Protein AF-A0AA40WFR8-F1 (afdb_monomer)

Foldseek 3Di:
DDPLLVCLLVLVLVVNVVVCVVPVVLQCDADPVRDGSLRSSVVSVNLVSNCVSLVPRPDHDPVSCVSNVND

Mean predicted aligned error: 2.3 Å

pLDDT: mean 95.66, std 6.09, range [62.16, 98.62]

Structure (mmCIF, N/CA/C/O backbone):
data_AF-A0AA40WFR8-F1
#
_entry.id   AF-A0AA40WFR8-F1
#
loop_
_atom_site.group_PDB
_atom_site.id
_atom_site.type_symbol
_atom_site.label_atom_id
_atom_site.label_alt_id
_atom_site.label_comp_id
_atom_site.label_asym_id
_atom_site.label_entity_id
_atom_site.label_seq_id
_atom_site.pdbx_PDB_ins_code
_atom_site.Cartn_x
_atom_site.Cartn_y
_atom_site.Cartn_z
_atom_site.occupancy
_atom_site.B_iso_or_equiv
_atom_site.auth_seq_id
_atom_site.auth_comp_id
_atom_site.auth_asym_id
_atom_site.auth_atom_id
_atom_site.pdbx_PDB_model_num
ATOM 1 N N . MET A 1 1 ? 0.663 13.531 7.700 1.00 65.31 1 MET A N 1
ATOM 2 C CA . MET A 1 1 ? 0.403 12.273 6.966 1.00 65.31 1 MET A CA 1
ATOM 3 C C . MET A 1 1 ? -0.005 12.600 5.536 1.00 65.31 1 MET A C 1
ATOM 5 O O . MET A 1 1 ? -0.972 13.333 5.354 1.00 65.31 1 MET A O 1
ATOM 9 N N . GLU A 1 2 ? 0.763 12.117 4.560 1.00 87.38 2 GLU A N 1
ATOM 10 C CA . GLU A 1 2 ? 0.562 12.328 3.117 1.00 87.38 2 GLU A CA 1
ATOM 11 C C . GLU A 1 2 ? -0.785 11.762 2.615 1.00 87.38 2 GLU A C 1
ATOM 13 O O . GLU A 1 2 ? -1.362 10.862 3.233 1.00 87.38 2 GLU A O 1
ATOM 18 N N . GLU A 1 3 ? -1.297 12.279 1.492 1.00 96.94 3 GLU A N 1
ATOM 19 C CA . GLU A 1 3 ? -2.625 11.929 0.957 1.00 96.94 3 GLU A CA 1
ATOM 20 C C . GLU A 1 3 ? -2.787 10.422 0.678 1.00 96.94 3 GLU A C 1
ATOM 22 O O . GLU A 1 3 ? -3.859 9.860 0.922 1.00 96.94 3 GLU A O 1
ATOM 27 N N . ILE A 1 4 ? -1.729 9.751 0.207 1.00 97.88 4 ILE A N 1
ATOM 28 C CA . ILE A 1 4 ? -1.748 8.310 -0.080 1.00 97.88 4 ILE A CA 1
ATOM 29 C C . ILE A 1 4 ? -2.049 7.482 1.176 1.00 97.88 4 ILE A C 1
ATOM 31 O O . ILE A 1 4 ? -2.934 6.624 1.152 1.00 97.88 4 ILE A O 1
ATOM 35 N N . PHE A 1 5 ? -1.406 7.792 2.303 1.00 98.31 5 PHE A N 1
ATOM 36 C CA . PHE A 1 5 ? -1.618 7.080 3.565 1.00 98.31 5 PHE A CA 1
ATOM 37 C C . PHE A 1 5 ? -3.010 7.349 4.147 1.00 98.31 5 PHE A C 1
ATOM 39 O O . PHE A 1 5 ? -3.648 6.431 4.661 1.00 98.31 5 PHE A O 1
ATOM 46 N N . GLN A 1 6 ? -3.543 8.565 3.987 1.00 98.12 6 GLN A N 1
ATOM 47 C CA . GLN A 1 6 ? -4.931 8.867 4.362 1.00 98.12 6 GLN A CA 1
ATOM 48 C C . GLN A 1 6 ? -5.938 8.058 3.529 1.00 98.12 6 GLN A C 1
ATOM 50 O O . GLN A 1 6 ? -6.909 7.521 4.069 1.00 98.12 6 GLN A O 1
ATOM 55 N N . ALA A 1 7 ? -5.709 7.944 2.215 1.00 98.50 7 ALA A N 1
ATOM 56 C CA . ALA A 1 7 ? -6.553 7.143 1.332 1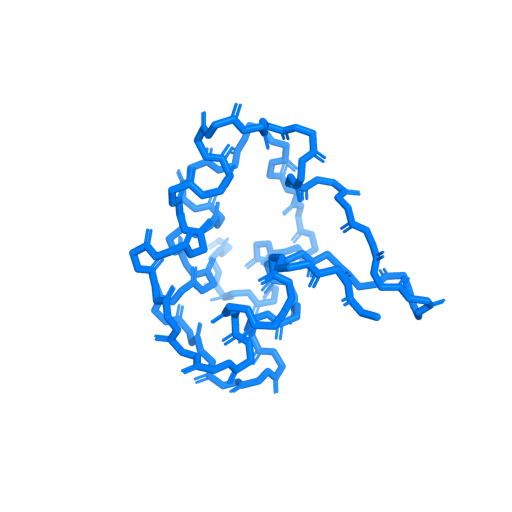.00 98.50 7 ALA A CA 1
ATOM 57 C C . ALA A 1 7 ? -6.524 5.657 1.724 1.00 98.50 7 ALA A C 1
ATOM 59 O O . ALA A 1 7 ? -7.579 5.021 1.782 1.00 98.50 7 ALA A O 1
ATOM 60 N N . ILE A 1 8 ? -5.342 5.126 2.050 1.00 98.56 8 ILE A N 1
ATOM 61 C CA . ILE A 1 8 ? -5.166 3.746 2.513 1.00 98.56 8 ILE A CA 1
ATOM 62 C C . ILE A 1 8 ? -5.885 3.514 3.847 1.00 98.56 8 ILE A C 1
ATOM 64 O O . ILE A 1 8 ? -6.723 2.617 3.930 1.00 98.56 8 ILE A O 1
ATOM 68 N N . ALA A 1 9 ? -5.620 4.337 4.867 1.00 97.94 9 ALA A N 1
ATOM 69 C CA . ALA A 1 9 ? -6.246 4.203 6.184 1.00 97.94 9 ALA A CA 1
ATOM 70 C C . ALA A 1 9 ? -7.782 4.249 6.091 1.00 97.94 9 ALA A C 1
ATOM 72 O O . ALA A 1 9 ? -8.479 3.459 6.730 1.00 97.94 9 ALA A O 1
ATOM 73 N N . GLY A 1 10 ? -8.311 5.120 5.223 1.00 98.00 10 GLY A N 1
ATOM 74 C CA . GLY A 1 10 ? -9.742 5.239 4.946 1.00 98.00 10 GLY A CA 1
ATOM 75 C C . GLY A 1 10 ? -10.343 4.127 4.075 1.00 98.00 10 GLY A C 1
ATOM 76 O O . GLY A 1 10 ? -11.544 4.157 3.824 1.00 98.00 10 GLY A O 1
ATOM 77 N N . GLY A 1 11 ? -9.557 3.160 3.586 1.00 98.25 11 GLY A N 1
ATOM 78 C CA . GLY A 1 11 ? -10.046 2.087 2.710 1.00 98.25 11 GLY A CA 1
ATOM 79 C C . GLY A 1 11 ? -10.436 2.547 1.298 1.00 98.25 11 GLY A C 1
ATOM 80 O O . GLY A 1 11 ? -11.173 1.856 0.598 1.00 98.25 11 GLY A O 1
ATOM 81 N N . GLN A 1 12 ? -9.960 3.712 0.855 1.00 98.56 12 GLN A N 1
ATOM 82 C CA . GLN A 1 12 ? -10.304 4.301 -0.440 1.00 98.56 12 GLN A CA 1
ATOM 83 C C . GLN A 1 12 ? -9.455 3.686 -1.567 1.00 98.56 12 GLN A C 1
ATOM 85 O O . GLN A 1 12 ? -8.624 4.374 -2.164 1.00 98.56 12 GLN A O 1
ATOM 90 N N . LYS A 1 13 ? -9.656 2.392 -1.873 1.00 98.50 13 LYS A N 1
ATOM 91 C CA . LYS A 1 13 ? -8.833 1.618 -2.830 1.00 98.50 13 LYS A CA 1
ATOM 92 C C . LYS A 1 13 ? -8.615 2.351 -4.157 1.00 98.50 13 LYS A C 1
ATOM 94 O O . LYS A 1 13 ? -7.476 2.602 -4.533 1.00 98.50 13 LYS A O 1
ATOM 99 N N . SER A 1 14 ? -9.684 2.764 -4.840 1.00 98.44 14 SER A N 1
ATOM 100 C CA . SER A 1 14 ? -9.575 3.441 -6.144 1.00 98.44 14 SER A CA 1
ATOM 101 C C . SER A 1 14 ? -8.763 4.735 -6.079 1.00 98.44 14 SER A C 1
ATOM 103 O O . SER A 1 14 ? -8.003 5.027 -7.000 1.00 98.44 14 SER A O 1
ATOM 105 N N . LYS A 1 15 ? -8.887 5.493 -4.981 1.00 98.62 15 LYS A N 1
ATOM 106 C CA . LYS A 1 15 ? -8.108 6.714 -4.767 1.00 98.62 15 LYS A CA 1
ATOM 107 C C . LYS A 1 15 ? -6.632 6.381 -4.561 1.00 98.62 15 LYS A C 1
ATOM 109 O O . LYS A 1 15 ? -5.800 6.949 -5.256 1.00 98.62 15 LYS A O 1
ATOM 114 N N . ALA A 1 16 ? -6.316 5.439 -3.670 1.00 98.50 16 ALA A N 1
ATOM 115 C CA . ALA A 1 16 ? -4.938 5.028 -3.398 1.00 98.50 16 ALA A CA 1
ATOM 116 C C . ALA A 1 16 ? -4.224 4.544 -4.672 1.00 98.50 16 ALA A C 1
ATOM 118 O O . ALA A 1 16 ? -3.142 5.023 -5.001 1.00 98.50 16 ALA A O 1
ATOM 119 N N . ILE A 1 17 ? -4.873 3.675 -5.452 1.00 98.44 17 ILE A N 1
ATOM 120 C CA . ILE A 1 17 ? -4.319 3.178 -6.718 1.00 98.44 17 ILE A CA 1
ATOM 121 C C . ILE A 1 17 ? -4.207 4.289 -7.769 1.00 98.44 17 ILE A C 1
ATOM 123 O O . ILE A 1 17 ? -3.232 4.335 -8.515 1.00 98.44 17 ILE A O 1
ATOM 127 N N . GLY A 1 18 ? -5.177 5.205 -7.829 1.00 98.50 18 GLY A N 1
ATOM 128 C CA . GLY A 1 18 ? -5.119 6.363 -8.721 1.00 98.50 18 GLY A CA 1
ATOM 129 C C . GLY A 1 18 ? -3.940 7.291 -8.415 1.00 98.50 18 GLY A C 1
ATOM 130 O O . GLY A 1 18 ? -3.271 7.740 -9.343 1.00 98.50 18 GLY A O 1
ATOM 131 N N . LEU A 1 19 ? -3.654 7.534 -7.132 1.00 98.44 19 LEU A N 1
ATOM 132 C CA . LEU A 1 19 ? -2.495 8.315 -6.689 1.00 98.44 19 LEU A CA 1
ATOM 133 C C . LEU A 1 19 ? -1.182 7.650 -7.124 1.00 98.44 19 LEU A C 1
ATOM 135 O O . LEU A 1 19 ? -0.372 8.302 -7.770 1.00 98.44 19 LEU A O 1
ATOM 139 N N . LEU A 1 20 ? -1.025 6.349 -6.863 1.00 97.81 20 LEU A N 1
ATOM 140 C CA . LEU A 1 20 ? 0.174 5.580 -7.225 1.00 97.81 20 LEU A CA 1
ATOM 141 C C . LEU A 1 20 ? 0.415 5.511 -8.740 1.00 97.81 20 LEU A C 1
ATOM 143 O O . LEU A 1 20 ? 1.546 5.601 -9.203 1.00 97.81 20 LEU A O 1
ATOM 147 N N . LYS A 1 21 ? -0.649 5.377 -9.539 1.00 97.25 21 LYS A N 1
ATOM 148 C CA . LYS A 1 21 ? -0.537 5.404 -11.007 1.00 97.25 21 LYS A CA 1
ATOM 149 C C . LYS A 1 21 ? -0.162 6.784 -11.540 1.00 97.25 21 LYS A C 1
ATOM 151 O O . LYS A 1 21 ? 0.493 6.875 -12.573 1.00 97.25 21 LYS A O 1
ATOM 156 N N . ARG A 1 22 ? -0.621 7.848 -10.875 1.00 97.69 22 ARG A N 1
ATOM 157 C CA . ARG A 1 22 ? -0.315 9.233 -11.250 1.00 97.69 22 ARG A CA 1
ATOM 158 C C . ARG A 1 22 ? 1.115 9.610 -10.879 1.00 97.69 22 ARG A C 1
ATOM 160 O O . ARG A 1 22 ? 1.749 10.343 -11.629 1.00 97.69 22 ARG A O 1
ATOM 167 N N . ASP A 1 23 ? 1.591 9.120 -9.743 1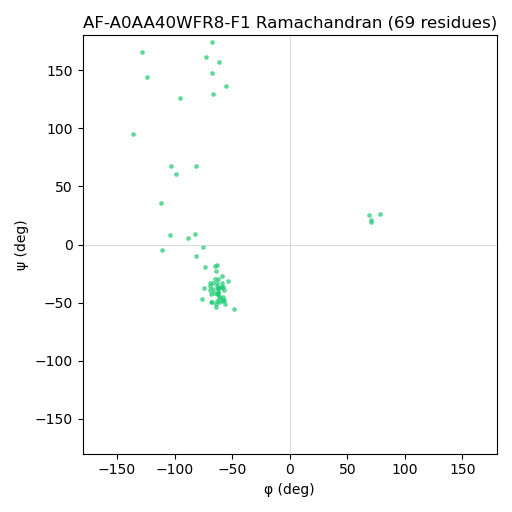.00 97.25 23 ASP A N 1
ATOM 168 C CA . ASP A 1 23 ? 2.935 9.363 -9.240 1.00 97.25 23 ASP A CA 1
ATOM 169 C C . ASP A 1 23 ? 3.555 8.061 -8.703 1.00 97.25 23 ASP A C 1
ATOM 171 O O . ASP A 1 23 ? 3.333 7.694 -7.545 1.00 97.25 23 ASP A O 1
ATOM 175 N N . PRO A 1 24 ? 4.346 7.359 -9.534 1.00 96.12 24 PRO A N 1
ATOM 176 C CA . PRO A 1 24 ? 5.019 6.131 -9.127 1.00 96.12 24 PRO A CA 1
ATOM 177 C C . PRO A 1 24 ? 6.042 6.312 -7.998 1.00 96.12 24 PRO A C 1
ATOM 179 O O . PRO A 1 24 ? 6.387 5.333 -7.344 1.00 96.12 24 PRO A O 1
ATOM 182 N N . SER A 1 25 ? 6.521 7.530 -7.711 1.00 95.94 25 SER A N 1
ATOM 183 C CA . SER A 1 25 ? 7.446 7.729 -6.584 1.00 95.94 25 SER A CA 1
ATOM 184 C C . SER A 1 25 ? 6.787 7.416 -5.234 1.00 95.94 25 SER A C 1
ATOM 186 O O . SER A 1 25 ? 7.462 7.017 -4.284 1.00 95.94 25 SER A O 1
ATOM 188 N N . LEU A 1 26 ? 5.452 7.486 -5.179 1.00 97.31 26 LEU A N 1
ATOM 189 C CA . LEU A 1 26 ? 4.663 7.165 -3.995 1.00 97.31 26 LEU A CA 1
ATOM 190 C C . LEU A 1 26 ? 4.746 5.689 -3.589 1.00 97.31 26 LEU A C 1
ATOM 192 O O . LEU A 1 26 ? 4.442 5.391 -2.442 1.00 97.31 26 LEU A O 1
ATOM 196 N N . PHE A 1 27 ? 5.172 4.761 -4.459 1.00 97.12 27 PHE A N 1
ATOM 197 C CA . PHE A 1 27 ? 5.404 3.366 -4.044 1.00 97.12 27 PHE A CA 1
ATOM 198 C C . PHE A 1 27 ? 6.505 3.248 -2.985 1.00 97.12 27 PHE A C 1
ATOM 200 O O . PHE A 1 27 ? 6.444 2.351 -2.148 1.00 97.12 27 PHE A O 1
ATOM 207 N N . GLN A 1 28 ? 7.476 4.162 -3.013 1.00 95.25 28 GLN A N 1
ATOM 208 C CA . GLN A 1 28 ? 8.600 4.221 -2.081 1.00 95.25 28 GLN A CA 1
ATOM 209 C C . GLN A 1 28 ? 8.436 5.329 -1.031 1.00 95.25 28 GLN A C 1
ATOM 211 O O . GLN A 1 28 ? 9.378 5.600 -0.285 1.00 95.25 28 GLN A O 1
ATOM 216 N N . SER A 1 29 ? 7.270 5.987 -0.954 1.00 96.25 29 SER A N 1
ATOM 217 C CA . SER A 1 29 ? 7.037 6.962 0.110 1.00 96.25 29 SER A CA 1
ATOM 218 C C . SER A 1 29 ? 6.961 6.261 1.464 1.00 96.25 29 SER A C 1
ATOM 220 O O . SER A 1 29 ? 6.542 5.109 1.579 1.00 96.25 29 SER A O 1
ATOM 222 N N . LEU A 1 30 ? 7.406 6.955 2.505 1.00 96.56 30 LEU A N 1
ATOM 223 C CA . LEU A 1 30 ? 7.507 6.402 3.847 1.00 96.56 30 LEU A CA 1
ATOM 224 C C . LEU A 1 30 ? 6.715 7.269 4.817 1.00 96.56 30 LEU A C 1
ATOM 226 O O . LEU A 1 30 ? 6.702 8.498 4.706 1.00 96.56 30 LEU A O 1
ATOM 230 N N . THR A 1 31 ? 6.081 6.634 5.799 1.00 96.69 31 THR A N 1
ATOM 231 C CA . THR A 1 31 ? 5.631 7.354 6.995 1.00 96.69 31 THR A CA 1
ATOM 232 C C . THR A 1 31 ? 6.829 7.832 7.823 1.00 96.69 31 THR A C 1
ATOM 234 O O . THR A 1 31 ? 7.977 7.478 7.545 1.00 96.69 31 THR A O 1
ATOM 237 N N . GLU A 1 32 ? 6.574 8.611 8.876 1.00 94.94 32 GLU A N 1
ATOM 238 C CA . GLU A 1 32 ? 7.615 9.048 9.820 1.00 94.94 32 GLU A CA 1
ATOM 239 C C . GLU A 1 32 ? 8.327 7.856 10.491 1.00 94.94 32 GLU A C 1
ATOM 241 O O . GLU A 1 32 ? 9.502 7.942 10.835 1.00 94.94 32 GLU A O 1
ATOM 246 N N . GLU A 1 33 ? 7.642 6.717 10.608 1.00 94.62 33 GLU A N 1
ATOM 247 C CA . GLU A 1 33 ? 8.159 5.451 11.134 1.00 94.62 33 GLU A CA 1
ATOM 248 C C . GLU A 1 33 ? 8.822 4.559 10.067 1.00 94.62 33 GLU A C 1
ATOM 250 O O . GLU A 1 33 ? 9.195 3.424 10.362 1.00 94.62 33 GLU A O 1
ATOM 255 N N . GLY A 1 34 ? 8.967 5.035 8.826 1.00 95.38 34 GLY A N 1
ATOM 256 C CA . GLY A 1 34 ? 9.620 4.281 7.754 1.00 95.38 34 GLY A CA 1
ATOM 257 C C . GLY A 1 34 ? 8.747 3.194 7.116 1.00 95.38 34 GLY A C 1
ATOM 258 O O . GLY A 1 34 ? 9.278 2.204 6.619 1.00 95.38 34 GLY A O 1
ATOM 259 N N . ILE A 1 35 ? 7.417 3.337 7.142 1.00 96.38 35 ILE A N 1
ATOM 260 C CA . ILE A 1 35 ? 6.486 2.313 6.642 1.00 96.38 35 ILE A CA 1
ATOM 261 C C . ILE A 1 35 ? 6.079 2.617 5.193 1.00 96.38 35 ILE A C 1
ATOM 263 O O . ILE A 1 35 ? 5.572 3.702 4.907 1.00 96.38 35 ILE A O 1
ATOM 267 N N . THR A 1 36 ? 6.251 1.642 4.293 1.00 97.31 36 THR A N 1
ATOM 268 C CA . THR A 1 36 ? 5.834 1.732 2.879 1.00 97.31 36 THR A CA 1
ATOM 269 C C . THR A 1 36 ? 4.307 1.642 2.729 1.00 97.31 36 THR A C 1
ATOM 271 O O . THR A 1 36 ? 3.629 1.116 3.617 1.00 97.31 36 THR A O 1
ATOM 274 N N . PRO A 1 37 ? 3.708 2.065 1.597 1.00 97.94 37 PRO A N 1
ATOM 275 C CA . PRO A 1 37 ? 2.265 1.935 1.372 1.00 97.94 37 PRO A CA 1
ATOM 276 C C . PRO A 1 37 ? 1.755 0.487 1.431 1.00 97.94 37 PRO A C 1
ATOM 278 O O . PRO A 1 37 ? 0.631 0.244 1.887 1.00 97.94 37 PRO A O 1
ATOM 281 N N . VAL A 1 38 ? 2.568 -0.486 1.000 1.00 98.06 38 VAL A N 1
ATOM 282 C CA . VAL A 1 38 ? 2.227 -1.918 1.067 1.00 98.06 38 VAL A CA 1
ATOM 283 C C . VAL A 1 38 ? 2.095 -2.361 2.522 1.00 98.06 38 VAL A C 1
ATOM 285 O O . VAL A 1 38 ? 1.059 -2.907 2.906 1.00 98.06 38 VAL A O 1
ATOM 288 N N . LEU A 1 39 ? 3.095 -2.075 3.358 1.00 97.81 39 LEU A N 1
ATOM 289 C CA . LEU A 1 39 ? 3.070 -2.459 4.770 1.00 97.81 39 LEU A CA 1
ATOM 290 C C . LEU A 1 39 ? 2.029 -1.662 5.561 1.00 97.81 39 LEU A C 1
ATOM 292 O O . LEU A 1 39 ? 1.308 -2.224 6.382 1.00 97.81 39 LEU A O 1
ATOM 296 N N . PHE A 1 40 ? 1.877 -0.371 5.267 1.00 98.25 40 PHE A N 1
ATOM 297 C CA . PHE A 1 40 ? 0.893 0.484 5.922 1.00 98.25 40 PHE A CA 1
ATOM 298 C C . PHE A 1 40 ? -0.536 -0.016 5.673 1.00 98.25 40 PHE A C 1
ATOM 300 O O . PHE A 1 40 ? -1.323 -0.157 6.609 1.00 98.25 40 PHE A O 1
ATOM 307 N N . SER A 1 41 ? -0.875 -0.356 4.425 1.00 98.38 41 SER A N 1
ATOM 308 C CA . SER A 1 41 ? -2.185 -0.939 4.098 1.00 98.38 41 SER A CA 1
ATOM 309 C C . SER A 1 41 ? -2.414 -2.288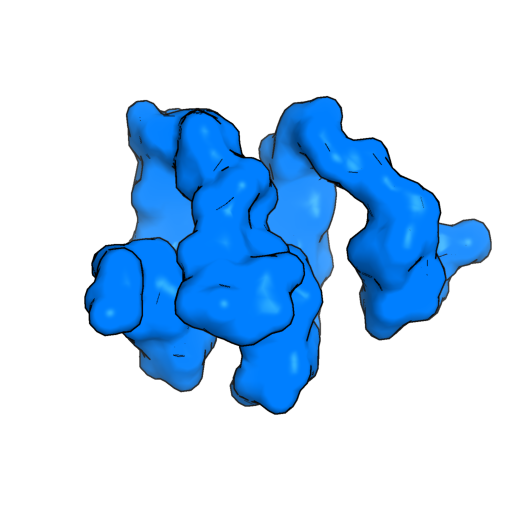 4.778 1.00 98.38 41 SER A C 1
ATOM 311 O O . SER A 1 41 ? -3.522 -2.538 5.256 1.00 98.38 41 SER A O 1
ATOM 313 N N . LEU A 1 42 ? -1.379 -3.122 4.890 1.00 98.06 42 LEU A N 1
ATOM 314 C CA . LEU A 1 42 ? -1.459 -4.388 5.612 1.00 98.06 42 LEU A CA 1
ATOM 315 C C . LEU A 1 42 ? -1.743 -4.172 7.109 1.00 98.06 42 LEU A C 1
ATOM 317 O O . LEU A 1 42 ? -2.676 -4.771 7.642 1.00 98.06 42 LEU A O 1
ATOM 321 N N . TYR A 1 43 ? -1.010 -3.273 7.772 1.00 96.94 43 TYR A N 1
ATOM 322 C CA . TYR A 1 43 ? -1.180 -2.978 9.202 1.00 96.94 43 TYR A CA 1
ATOM 323 C C . TYR A 1 43 ? -2.537 -2.352 9.538 1.00 96.94 43 TYR A C 1
ATOM 325 O O . TYR A 1 43 ? -3.084 -2.601 10.609 1.00 96.94 43 TYR A O 1
ATOM 333 N N . TYR A 1 44 ? -3.13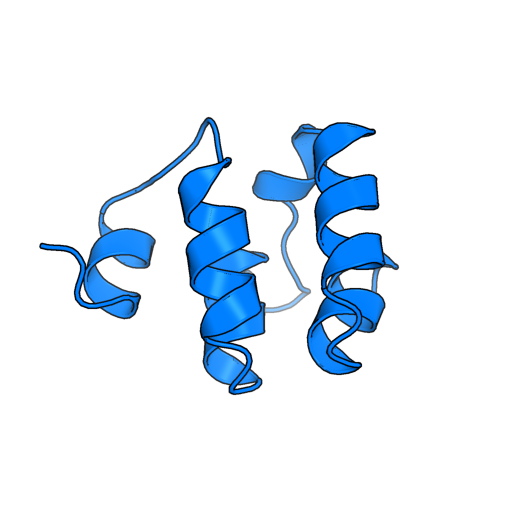2 -1.610 8.603 1.00 97.44 44 TYR A N 1
ATOM 334 C CA . TYR A 1 44 ? -4.494 -1.079 8.729 1.00 97.44 44 TYR A CA 1
ATOM 335 C C . TYR A 1 44 ? -5.593 -2.091 8.347 1.00 97.44 44 TYR A C 1
ATOM 337 O O . TYR A 1 44 ? -6.769 -1.726 8.236 1.00 97.44 44 TYR A O 1
ATOM 345 N N . GLY A 1 45 ? -5.237 -3.361 8.124 1.00 97.88 45 GLY A N 1
ATOM 346 C CA . GLY A 1 45 ? -6.180 -4.433 7.801 1.00 97.88 45 GLY A CA 1
ATOM 347 C C . GLY A 1 45 ? -6.794 -4.323 6.403 1.00 97.88 45 GLY A C 1
ATOM 348 O O . GLY A 1 45 ? -7.863 -4.877 6.154 1.00 97.88 45 GLY A O 1
ATOM 349 N N . LYS A 1 46 ? -6.153 -3.595 5.482 1.00 98.50 46 LYS A N 1
ATOM 350 C CA . LYS A 1 46 ? -6.608 -3.382 4.100 1.00 98.50 46 LYS A CA 1
ATOM 351 C C . LYS A 1 46 ? -5.889 -4.331 3.142 1.00 98.50 46 LYS A C 1
ATOM 353 O O . LYS A 1 46 ? -5.167 -3.898 2.246 1.00 98.50 46 LYS A O 1
ATOM 358 N N . LEU A 1 47 ? -6.050 -5.640 3.353 1.00 97.81 47 LEU A N 1
ATOM 359 C CA . LEU A 1 47 ? -5.326 -6.670 2.594 1.00 97.81 47 LEU A CA 1
ATOM 360 C C . LEU A 1 47 ? -5.582 -6.586 1.078 1.00 97.81 47 LEU A C 1
ATOM 362 O O . LEU A 1 47 ? -4.675 -6.812 0.283 1.00 97.81 47 LEU A O 1
ATOM 366 N N . ASP A 1 48 ? -6.802 -6.240 0.674 1.00 98.06 48 ASP A N 1
ATOM 367 C CA . ASP A 1 48 ? -7.203 -6.063 -0.725 1.00 98.06 48 ASP A CA 1
ATOM 368 C C . ASP A 1 48 ? -6.511 -4.871 -1.406 1.00 98.06 48 ASP A C 1
ATOM 370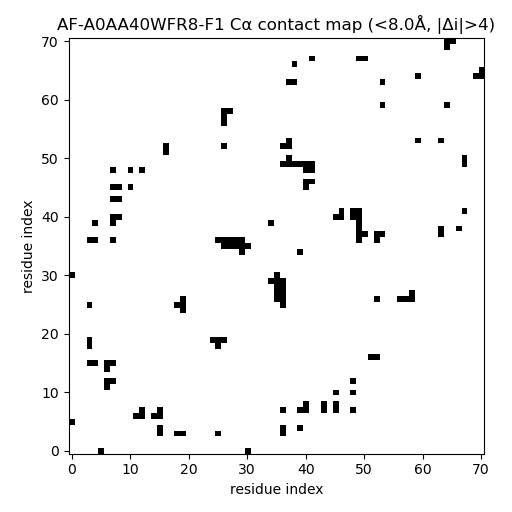 O O . ASP A 1 48 ? -6.238 -4.917 -2.608 1.00 98.06 48 ASP A O 1
ATOM 374 N N . ILE A 1 49 ? -6.230 -3.811 -0.643 1.00 98.62 49 ILE A N 1
ATOM 375 C CA . ILE A 1 49 ? -5.445 -2.657 -1.081 1.00 98.62 49 ILE A CA 1
ATOM 376 C C . ILE A 1 49 ? -3.966 -3.037 -1.106 1.00 98.62 49 ILE A C 1
ATOM 378 O O . ILE A 1 49 ? -3.306 -2.798 -2.108 1.00 98.62 49 ILE A O 1
ATOM 382 N N . SER A 1 50 ? -3.462 -3.677 -0.050 1.00 98.31 50 SER A N 1
ATOM 383 C CA . SER A 1 50 ? -2.052 -4.061 0.070 1.00 98.31 50 SER A CA 1
ATOM 384 C C . SER A 1 50 ? -1.599 -4.970 -1.073 1.00 98.31 50 SER A C 1
ATOM 386 O O . SER A 1 50 ? -0.618 -4.669 -1.753 1.00 98.31 50 SER A O 1
ATOM 388 N N . LYS A 1 51 ? -2.385 -6.012 -1.379 1.00 97.75 51 LYS A N 1
ATOM 389 C CA . LYS A 1 51 ? -2.133 -6.907 -2.519 1.00 97.75 51 LYS A CA 1
ATOM 390 C C . LYS A 1 51 ? -2.190 -6.189 -3.862 1.00 97.75 51 LYS A C 1
ATOM 392 O O . LYS A 1 51 ? -1.400 -6.503 -4.744 1.00 97.75 51 LYS A O 1
ATOM 397 N N . GLU A 1 52 ? -3.103 -5.235 -4.030 1.00 98.19 52 GLU A N 1
ATOM 398 C CA . GLU A 1 52 ? -3.193 -4.456 -5.266 1.00 98.19 52 GLU A CA 1
ATOM 399 C C . GLU A 1 52 ? -1.970 -3.557 -5.443 1.00 98.19 52 GLU A C 1
ATOM 401 O O . GLU A 1 52 ? -1.354 -3.597 -6.501 1.00 98.19 52 GLU A O 1
ATOM 406 N N . ILE A 1 53 ? -1.594 -2.793 -4.408 1.00 98.06 53 ILE A N 1
ATOM 407 C CA . ILE A 1 53 ? -0.413 -1.920 -4.418 1.00 98.06 53 ILE A CA 1
ATOM 408 C C . ILE A 1 53 ? 0.831 -2.745 -4.740 1.00 98.06 53 ILE A C 1
ATOM 410 O O . ILE A 1 53 ? 1.556 -2.402 -5.669 1.00 98.06 53 ILE A O 1
ATOM 414 N N . TYR A 1 54 ? 1.048 -3.856 -4.030 1.00 97.69 54 TYR 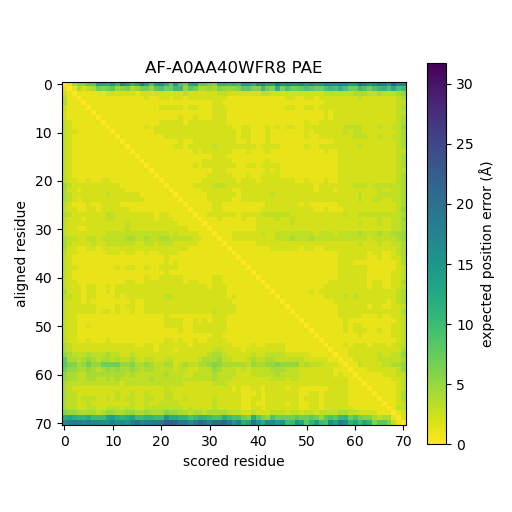A N 1
ATOM 415 C CA . TYR A 1 54 ? 2.161 -4.763 -4.310 1.00 97.69 54 TYR A CA 1
ATOM 416 C C . TYR A 1 54 ? 2.093 -5.286 -5.751 1.00 97.69 54 TYR A C 1
ATOM 418 O O . TYR A 1 54 ? 3.072 -5.218 -6.489 1.00 97.69 54 TYR A O 1
ATOM 426 N N . GLY A 1 55 ? 0.901 -5.692 -6.195 1.00 96.94 55 GLY A N 1
ATOM 427 C CA . GLY A 1 55 ? 0.592 -6.158 -7.543 1.00 96.94 55 GLY A CA 1
ATOM 428 C C . GLY A 1 55 ? 1.005 -5.205 -8.673 1.00 96.94 55 GLY A C 1
ATOM 429 O O . GLY A 1 55 ? 1.377 -5.659 -9.754 1.00 96.94 55 GLY A O 1
ATOM 430 N N . ILE A 1 56 ? 0.993 -3.897 -8.436 1.00 96.62 56 ILE A N 1
ATOM 431 C CA . ILE A 1 56 ? 1.344 -2.892 -9.451 1.00 96.62 56 ILE A CA 1
ATOM 432 C C . ILE A 1 56 ? 2.663 -2.165 -9.164 1.00 96.62 56 ILE A C 1
ATOM 434 O O . ILE A 1 56 ? 3.086 -1.352 -9.984 1.00 96.62 56 ILE A O 1
ATOM 438 N N . SER A 1 57 ? 3.294 -2.434 -8.019 1.00 95.81 57 SER A N 1
ATOM 439 C CA . SER A 1 57 ? 4.549 -1.798 -7.627 1.00 95.81 57 SER A CA 1
ATOM 440 C C . SER A 1 57 ? 5.682 -2.223 -8.570 1.00 95.81 57 SER A C 1
ATOM 442 O O . SER A 1 57 ? 5.870 -3.426 -8.777 1.00 95.81 57 SER A O 1
ATOM 444 N N . PRO A 1 58 ? 6.456 -1.278 -9.134 1.00 93.50 58 PRO A N 1
ATOM 445 C CA . PRO A 1 58 ? 7.667 -1.600 -9.887 1.00 93.50 58 PRO A CA 1
ATOM 446 C C . PRO A 1 58 ? 8.825 -2.036 -8.971 1.00 93.50 58 PRO A C 1
ATOM 448 O O . PRO A 1 58 ? 9.738 -2.718 -9.426 1.00 93.50 58 PRO A O 1
ATOM 451 N N . ASP A 1 59 ? 8.752 -1.700 -7.682 1.00 91.25 59 ASP A N 1
ATOM 452 C CA . ASP A 1 59 ? 9.835 -1.837 -6.702 1.00 91.25 59 ASP A CA 1
ATOM 453 C C . ASP A 1 59 ? 9.526 -2.912 -5.643 1.00 91.25 59 ASP A C 1
ATOM 455 O O . ASP A 1 59 ? 9.837 -2.766 -4.457 1.00 91.25 59 ASP A O 1
ATOM 459 N N . ARG A 1 60 ? 8.852 -3.995 -6.053 1.00 92.25 60 ARG A N 1
ATOM 460 C CA . ARG A 1 60 ? 8.522 -5.112 -5.155 1.00 92.25 60 ARG A CA 1
ATOM 461 C C . ARG A 1 60 ? 9.779 -5.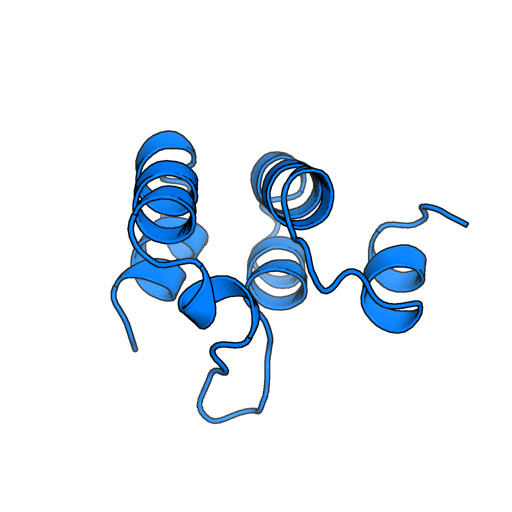658 -4.488 1.00 92.25 60 ARG A C 1
ATOM 463 O O . ARG A 1 60 ? 10.780 -5.927 -5.150 1.00 92.25 60 ARG A O 1
ATOM 470 N N . ASN A 1 61 ? 9.687 -5.919 -3.189 1.00 92.44 61 ASN A N 1
ATOM 471 C CA . ASN A 1 61 ? 10.780 -6.509 -2.423 1.00 92.44 61 ASN A CA 1
ATOM 472 C C . ASN A 1 61 ? 10.338 -7.738 -1.610 1.00 92.44 61 ASN A C 1
ATOM 474 O O . ASN A 1 61 ? 9.147 -7.997 -1.424 1.00 92.44 61 ASN A O 1
ATOM 478 N N . LEU A 1 62 ? 11.330 -8.498 -1.133 1.00 94.69 62 LEU A N 1
ATOM 479 C CA . LEU A 1 62 ? 11.132 -9.741 -0.381 1.00 94.69 62 LEU A CA 1
ATOM 480 C C . LEU A 1 62 ? 10.402 -9.525 0.952 1.00 94.69 62 LEU A C 1
ATOM 482 O O . LEU A 1 62 ? 9.624 -10.381 1.360 1.00 94.69 62 LEU A O 1
ATOM 486 N N . PHE A 1 63 ? 10.639 -8.405 1.637 1.00 94.06 63 PHE A N 1
ATOM 487 C CA . PHE A 1 63 ? 10.032 -8.142 2.944 1.00 94.06 63 PHE A CA 1
ATOM 488 C C . PHE A 1 63 ? 8.523 -7.920 2.819 1.00 94.06 63 PHE A C 1
ATOM 490 O O . PHE A 1 63 ? 7.747 -8.471 3.597 1.00 94.06 63 PHE A O 1
ATOM 497 N N . GLU A 1 64 ? 8.104 -7.171 1.800 1.00 96.12 64 GLU A N 1
ATOM 498 C CA . GLU A 1 64 ? 6.692 -6.975 1.467 1.00 96.12 64 GLU A CA 1
ATOM 499 C C . GLU A 1 64 ? 6.024 -8.275 1.005 1.00 96.12 64 GLU A C 1
ATOM 501 O O . GLU A 1 64 ? 4.919 -8.582 1.450 1.00 96.12 64 GLU A O 1
ATOM 506 N N . ALA A 1 65 ? 6.713 -9.072 0.182 1.00 96.12 65 ALA A N 1
ATOM 507 C CA . ALA A 1 65 ? 6.230 -10.381 -0.265 1.00 96.12 65 ALA A CA 1
ATOM 508 C C . ALA A 1 65 ? 5.971 -11.325 0.922 1.00 96.12 65 ALA A C 1
ATOM 510 O O . ALA A 1 65 ? 4.888 -11.896 1.066 1.00 96.12 65 ALA A O 1
ATOM 511 N N . ALA A 1 66 ? 6.948 -11.418 1.831 1.00 97.00 66 ALA A N 1
ATOM 512 C CA . ALA A 1 66 ? 6.854 -12.236 3.032 1.00 97.00 66 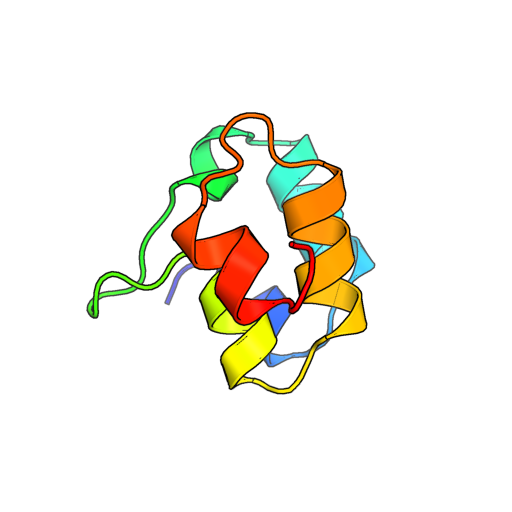ALA A CA 1
ATOM 513 C C . ALA A 1 66 ? 5.724 -11.765 3.959 1.00 97.00 66 ALA A C 1
ATOM 515 O O . ALA A 1 66 ? 4.973 -12.591 4.475 1.00 97.00 66 ALA A O 1
ATOM 516 N N . ALA A 1 67 ? 5.555 -10.449 4.132 1.00 96.00 67 ALA A N 1
ATOM 517 C CA . ALA A 1 67 ? 4.464 -9.885 4.927 1.00 96.00 67 ALA A CA 1
ATOM 518 C C . ALA A 1 67 ? 3.077 -10.207 4.339 1.00 96.00 67 ALA A C 1
ATOM 520 O O . ALA A 1 67 ? 2.116 -10.405 5.082 1.00 96.00 67 ALA A O 1
ATOM 521 N N . LEU A 1 68 ? 2.974 -10.301 3.011 1.00 96.12 68 LEU A N 1
ATOM 522 C CA . LEU A 1 68 ? 1.748 -10.666 2.299 1.00 96.12 68 LEU A CA 1
ATOM 523 C C . LEU A 1 68 ? 1.475 -12.177 2.251 1.00 96.12 68 LEU A C 1
ATOM 525 O O . LEU A 1 68 ? 0.379 -12.576 1.843 1.00 96.12 68 LEU A O 1
ATOM 529 N N . GLY A 1 69 ? 2.438 -13.005 2.668 1.00 92.56 69 GLY A N 1
ATOM 530 C CA . GLY A 1 69 ? 2.379 -14.459 2.519 1.00 92.56 69 GLY A CA 1
ATOM 531 C C . GLY A 1 69 ? 2.496 -14.927 1.064 1.00 92.56 69 GLY A C 1
ATOM 532 O O . GLY A 1 69 ? 1.973 -15.988 0.735 1.00 92.56 69 GLY A O 1
ATOM 533 N N . ASP A 1 70 ? 3.129 -14.124 0.205 1.00 81.19 70 ASP A N 1
ATOM 534 C CA . ASP A 1 70 ? 3.345 -14.377 -1.226 1.00 81.19 70 ASP A CA 1
ATOM 535 C C . ASP A 1 70 ? 4.807 -14.813 -1.455 1.00 81.19 70 ASP A C 1
ATOM 537 O O . ASP A 1 70 ? 5.624 -14.049 -1.970 1.00 81.19 70 ASP A O 1
ATOM 541 N N . LEU A 1 71 ? 5.157 -16.003 -0.943 1.00 62.16 71 LEU A N 1
ATOM 542 C CA . LEU A 1 71 ? 6.487 -16.634 -1.044 1.00 62.16 71 LEU A CA 1
ATOM 543 C C . LEU A 1 71 ? 6.491 -17.784 -2.054 1.00 62.16 71 LEU A C 1
ATOM 545 O O . LEU A 1 71 ? 5.553 -18.612 -2.001 1.00 62.16 71 LEU A O 1
#

Nearest PDB structures (foldseek):
  3uxg-assembly1_A  TM=8.399E-01  e=6.313E-02  Homo sapiens
  3v30-assembly1_A  TM=8.239E-01  e=1.227E-01  Homo sapiens
  7vxw-assembly1_A  TM=8.772E-01  e=2.977E-01  Homo sapiens
  2dwz-assembly2_C  TM=8.743E-01  e=3.146E-01  Mus musculus
  3aji-assembly2_C  TM=8.756E-01  e=3.715E-01  Mus musculus

Radius of gyration: 10.67 Å; Cα contacts (8 Å, |Δi|>4): 78; chains: 1; bounding bo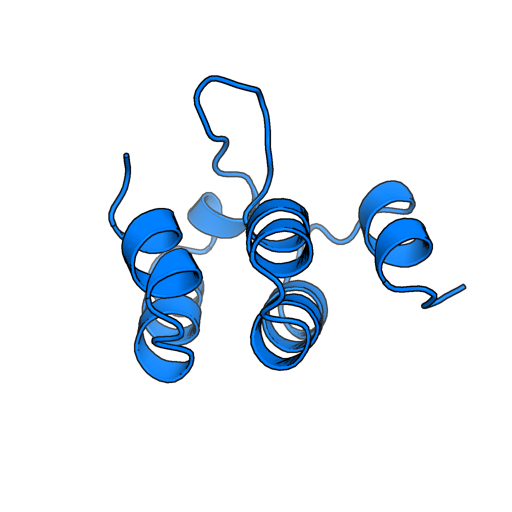x: 21×29×22 Å

Organism: NCBI:txid44276

Secondary structure (DSSP, 8-state):
--HHHHHHHTT-HHHHHHHHHH-GGGGG---TT---HHHHHHHTT-HHHHHHHHHH-TT--HHHHHHHT--

Sequence (71 aa):
MEEIFQAIAGGQKSKAIGLLKRDPSLFQSLTEEGITPVLFSLYYGKLDISKEIYGISPDRNLFEAAALGDL

Solvent-accessible surface area (backbone atoms only — not comparable to full-atom values): 4195 Å² total; per-residue (Å²): 134,58,72,58,60,55,25,42,72,70,65,37,50,73,56,31,53,51,50,37,73,74,38,63,70,52,64,74,39,60,49,99,88,66,43,34,56,43,58,47,18,43,77,67,70,32,54,78,47,16,54,49,50,50,72,70,42,91,78,71,50,68,70,60,28,55,74,70,69,63,120